Protein AF-A0A1Y5EMS2-F1 (afdb_monomer_lite)

Structure (mmCIF, N/CA/C/O backbone):
data_AF-A0A1Y5EMS2-F1
#
_entry.id   AF-A0A1Y5EMS2-F1
#
loop_
_atom_site.group_PDB
_atom_site.id
_atom_site.type_symbol
_atom_site.label_atom_id
_atom_site.label_alt_id
_atom_site.label_comp_id
_atom_site.label_asym_id
_atom_site.label_entity_id
_atom_site.label_seq_id
_atom_site.pdbx_PDB_ins_code
_atom_site.Cartn_x
_atom_site.Cartn_y
_atom_site.Cartn_z
_atom_site.occupancy
_atom_site.B_iso_or_equiv
_atom_site.auth_seq_id
_atom_site.auth_comp_id
_atom_site.auth_asym_id
_atom_site.auth_atom_id
_atom_site.pdbx_PDB_model_num
ATOM 1 N N . THR A 1 1 ? 13.083 9.908 -13.620 1.00 71.62 1 THR A N 1
ATOM 2 C CA . THR A 1 1 ? 14.020 10.608 -12.706 1.00 71.62 1 THR A CA 1
ATOM 3 C C . THR A 1 1 ? 14.654 9.593 -11.766 1.00 71.62 1 THR A C 1
ATOM 5 O O . THR A 1 1 ? 14.019 8.589 -11.465 1.00 71.62 1 THR A O 1
ATOM 8 N N . LEU A 1 2 ? 15.890 9.818 -11.302 1.00 84.81 2 LEU A N 1
ATOM 9 C CA . LEU A 1 2 ? 16.613 8.845 -10.464 1.00 84.81 2 LEU A CA 1
ATOM 10 C C . LEU A 1 2 ? 15.879 8.453 -9.156 1.00 84.81 2 LEU A C 1
ATOM 12 O O . LEU A 1 2 ? 15.879 7.268 -8.836 1.00 84.81 2 LEU A O 1
ATOM 16 N N . PRO A 1 3 ? 15.198 9.365 -8.427 1.00 87.06 3 PRO A N 1
ATOM 17 C CA . PRO A 1 3 ? 14.473 8.991 -7.208 1.00 87.06 3 PRO A CA 1
ATOM 18 C C . PRO A 1 3 ? 13.315 8.015 -7.451 1.00 87.06 3 PRO A C 1
ATOM 20 O O . PRO A 1 3 ? 13.150 7.061 -6.699 1.00 87.06 3 PRO A O 1
ATOM 23 N N . ALA A 1 4 ? 12.546 8.220 -8.525 1.00 86.38 4 ALA A N 1
ATOM 24 C CA . ALA A 1 4 ? 11.437 7.337 -8.881 1.00 86.38 4 ALA A CA 1
ATOM 25 C C . ALA A 1 4 ? 11.933 5.942 -9.291 1.00 86.38 4 ALA A C 1
ATOM 27 O O . ALA A 1 4 ? 11.341 4.944 -8.895 1.00 86.38 4 ALA A O 1
ATOM 28 N N . LEU A 1 5 ? 13.055 5.874 -10.017 1.00 87.75 5 LEU A N 1
ATOM 29 C CA . LEU A 1 5 ? 13.682 4.603 -10.376 1.00 87.75 5 LEU A CA 1
ATOM 30 C C . LEU A 1 5 ? 14.108 3.822 -9.126 1.00 87.75 5 LEU A C 1
ATOM 32 O O . LEU A 1 5 ? 13.725 2.670 -8.979 1.00 87.75 5 LEU A O 1
ATOM 36 N N . ARG A 1 6 ? 14.817 4.465 -8.185 1.00 89.19 6 ARG A N 1
ATOM 37 C CA . ARG A 1 6 ? 15.238 3.819 -6.926 1.00 89.19 6 ARG A CA 1
ATOM 38 C C . ARG A 1 6 ? 14.062 3.323 -6.086 1.00 89.19 6 ARG A C 1
ATOM 40 O O . ARG A 1 6 ? 14.168 2.286 -5.441 1.00 89.19 6 ARG A O 1
ATOM 47 N N . MET A 1 7 ? 12.956 4.065 -6.081 1.00 90.81 7 MET A N 1
ATOM 48 C CA . MET A 1 7 ? 11.726 3.642 -5.412 1.00 90.81 7 MET A CA 1
ATOM 49 C C . MET A 1 7 ? 11.170 2.359 -6.039 1.00 90.81 7 MET A C 1
ATOM 51 O O . MET A 1 7 ? 10.848 1.426 -5.314 1.00 90.81 7 MET A O 1
ATOM 55 N N . LEU A 1 8 ? 11.094 2.297 -7.370 1.00 91.88 8 LEU A N 1
ATOM 56 C CA . LEU A 1 8 ? 10.557 1.144 -8.095 1.00 91.88 8 LEU A CA 1
ATOM 57 C C . LEU A 1 8 ? 11.482 -0.079 -7.981 1.00 91.88 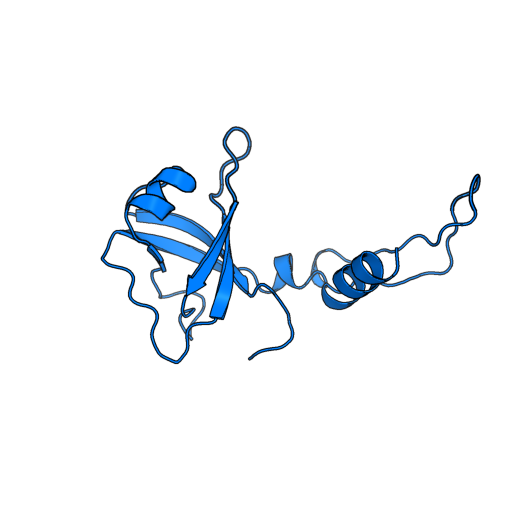8 LEU A C 1
ATOM 59 O O . LEU A 1 8 ? 11.001 -1.180 -7.733 1.00 91.88 8 LEU A O 1
ATOM 63 N N . GLU A 1 9 ? 12.801 0.108 -8.036 1.00 91.19 9 GLU A N 1
ATOM 64 C CA . GLU A 1 9 ? 13.779 -0.952 -7.734 1.00 91.19 9 GLU A CA 1
ATOM 65 C C . GLU A 1 9 ? 13.574 -1.520 -6.319 1.00 91.19 9 GLU A C 1
ATOM 67 O O . GLU A 1 9 ? 13.572 -2.732 -6.124 1.00 91.19 9 GLU A O 1
ATOM 72 N N . GLY A 1 10 ? 13.324 -0.657 -5.326 1.00 90.06 10 GLY A N 1
ATOM 73 C CA . GLY A 1 10 ? 13.005 -1.075 -3.956 1.00 90.06 10 GLY A CA 1
ATOM 74 C C . GLY A 1 10 ? 11.672 -1.822 -3.811 1.00 90.06 10 GLY A C 1
ATOM 75 O O . GLY A 1 10 ? 11.473 -2.530 -2.823 1.00 90.06 10 GLY A O 1
ATOM 76 N N . GLU A 1 11 ? 10.774 -1.681 -4.786 1.00 92.00 11 GLU A N 1
ATOM 77 C CA . GLU A 1 11 ? 9.551 -2.473 -4.891 1.00 92.00 11 GLU A CA 1
ATOM 78 C C . GLU A 1 11 ? 9.765 -3.797 -5.629 1.00 92.00 11 GLU A C 1
ATOM 80 O O . GLU A 1 11 ? 8.918 -4.664 -5.490 1.00 92.00 11 GLU A O 1
ATOM 85 N N . GLY A 1 12 ? 10.874 -3.991 -6.350 1.00 92.12 12 GLY A N 1
ATOM 86 C CA . GLY A 1 12 ? 11.153 -5.205 -7.129 1.00 92.12 12 GLY A CA 1
ATOM 87 C C . GLY A 1 12 ? 10.989 -5.040 -8.643 1.00 92.12 12 GLY A C 1
ATOM 88 O O . GLY A 1 12 ? 10.767 -6.032 -9.336 1.00 92.12 12 GLY A O 1
ATOM 89 N N . PHE A 1 13 ? 11.047 -3.804 -9.152 1.00 93.88 13 PHE A N 1
ATOM 90 C CA . PHE A 1 13 ? 11.139 -3.533 -10.588 1.00 93.88 13 PHE A CA 1
ATOM 91 C C . PHE A 1 13 ? 12.585 -3.610 -11.074 1.00 93.88 13 PHE A C 1
ATOM 93 O O . PHE A 1 13 ? 13.481 -3.036 -10.460 1.00 93.88 13 PHE A O 1
ATOM 100 N N . ASP A 1 14 ? 12.773 -4.226 -12.235 1.00 91.81 14 ASP A N 1
ATOM 101 C CA . ASP A 1 14 ? 14.060 -4.414 -12.892 1.00 91.81 14 ASP A CA 1
ATOM 102 C C . ASP A 1 14 ? 14.051 -3.825 -14.308 1.00 91.81 14 ASP A C 1
ATOM 104 O O . ASP A 1 14 ? 13.011 -3.713 -14.960 1.00 91.81 14 ASP A O 1
ATOM 108 N N . ASN A 1 15 ? 15.233 -3.458 -14.806 1.00 89.81 15 ASN A N 1
ATOM 109 C CA . ASN A 1 15 ? 15.428 -3.047 -16.195 1.00 89.81 15 ASN A CA 1
ATOM 110 C C . ASN A 1 15 ? 15.821 -4.264 -17.045 1.00 89.81 15 ASN A C 1
ATOM 112 O O . ASN A 1 15 ? 16.904 -4.822 -16.868 1.00 89.81 15 ASN A O 1
ATOM 116 N N . LEU A 1 16 ? 14.959 -4.641 -17.992 1.00 87.06 16 LEU A N 1
ATOM 117 C CA . LEU A 1 16 ? 15.160 -5.797 -18.875 1.00 87.06 16 LEU A CA 1
ATOM 118 C C . LEU A 1 16 ? 15.776 -5.437 -20.242 1.00 87.06 16 LEU A C 1
ATOM 120 O O . LEU A 1 16 ? 15.848 -6.282 -21.130 1.00 87.06 16 LEU A O 1
ATOM 124 N N . GLY A 1 17 ? 16.245 -4.198 -20.417 1.00 88.88 17 GLY A N 1
ATOM 125 C CA . GLY A 1 17 ? 16.926 -3.735 -21.631 1.00 88.88 17 GLY A CA 1
ATOM 126 C C . GLY A 1 17 ? 16.013 -3.120 -22.695 1.00 88.88 17 GLY A C 1
ATOM 127 O O . GLY A 1 17 ? 16.482 -2.836 -23.796 1.00 88.88 17 GLY A O 1
ATOM 128 N N . TYR A 1 18 ? 14.734 -2.891 -22.384 1.00 91.50 18 TYR A N 1
ATOM 129 C CA . TYR A 1 18 ? 13.804 -2.185 -23.267 1.00 91.50 18 TYR A CA 1
ATOM 130 C C . TYR A 1 18 ? 13.926 -0.666 -23.112 1.00 91.50 18 TYR A C 1
ATOM 132 O O . TYR A 1 18 ? 14.123 -0.146 -22.010 1.00 91.50 18 TYR A O 1
ATOM 140 N N . VAL A 1 19 ? 13.770 0.046 -24.228 1.00 93.25 19 VAL A N 1
ATOM 141 C CA . VAL A 1 19 ? 13.825 1.510 -24.289 1.00 93.25 19 VAL A CA 1
ATOM 142 C C . VAL A 1 19 ? 12.620 2.060 -25.040 1.00 93.25 19 VAL A C 1
ATOM 144 O O . VAL A 1 19 ? 12.145 1.445 -25.997 1.00 93.25 19 VAL A O 1
ATOM 147 N N . ASP A 1 20 ? 12.134 3.218 -24.605 1.00 91.38 20 ASP A N 1
ATOM 148 C CA . ASP A 1 20 ? 11.121 3.977 -25.331 1.00 91.38 20 ASP A CA 1
ATOM 149 C C . ASP A 1 20 ? 11.673 4.449 -26.690 1.00 91.38 20 ASP A C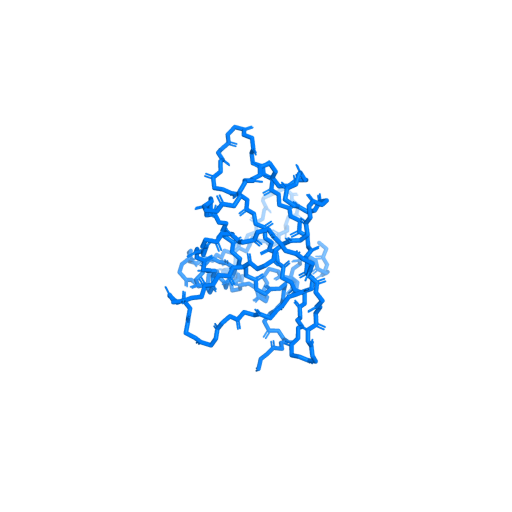 1
ATOM 151 O O . ASP A 1 20 ? 12.823 4.881 -26.803 1.00 91.38 20 ASP A O 1
ATOM 155 N N . ILE A 1 21 ? 10.859 4.348 -27.742 1.00 95.19 21 ILE A N 1
ATOM 156 C CA . ILE A 1 21 ? 11.279 4.625 -29.126 1.00 95.19 21 ILE A CA 1
ATOM 157 C C . ILE A 1 21 ? 11.384 6.120 -29.460 1.00 95.19 21 ILE A C 1
ATOM 159 O O . ILE A 1 21 ? 11.937 6.465 -30.504 1.00 95.19 21 ILE A O 1
ATOM 163 N N . PHE A 1 22 ? 10.838 7.002 -28.625 1.00 93.75 22 PHE A N 1
ATOM 164 C CA . PHE A 1 22 ? 10.827 8.444 -28.847 1.00 93.75 22 PHE A CA 1
ATOM 165 C C . PHE A 1 22 ? 11.940 9.141 -28.070 1.00 93.75 22 PHE A C 1
ATOM 167 O O . PHE A 1 22 ? 12.620 9.999 -28.634 1.00 93.75 22 PHE A O 1
ATOM 174 N N . ASP A 1 23 ? 12.138 8.780 -26.799 1.00 92.00 23 ASP A N 1
ATOM 175 C CA . ASP A 1 23 ? 13.088 9.467 -25.914 1.00 92.00 23 ASP A CA 1
ATOM 176 C C . ASP A 1 23 ? 14.231 8.588 -25.377 1.00 92.00 23 ASP A C 1
ATOM 178 O O . ASP A 1 23 ? 15.152 9.102 -24.736 1.00 92.00 23 ASP A O 1
ATOM 182 N N . GLY A 1 24 ? 14.226 7.284 -25.673 1.00 90.56 24 GLY A N 1
ATOM 183 C CA . GLY A 1 24 ? 15.261 6.352 -25.224 1.00 90.56 24 GLY A CA 1
ATOM 184 C C . GLY A 1 24 ? 15.248 6.091 -23.715 1.00 90.56 24 GLY A C 1
ATOM 185 O O . GLY A 1 24 ? 16.223 5.556 -23.181 1.00 90.56 24 GLY A O 1
ATOM 186 N N . GLY A 1 25 ? 14.179 6.472 -23.009 1.00 89.88 25 GLY A N 1
ATOM 187 C CA . GLY A 1 25 ? 14.010 6.203 -21.589 1.00 89.88 25 GLY A CA 1
ATOM 188 C C . GLY A 1 25 ? 13.944 4.697 -21.302 1.00 89.88 25 GLY A C 1
ATOM 189 O O . GLY A 1 25 ? 13.323 3.954 -22.065 1.00 89.88 25 GLY A O 1
ATOM 190 N N . PRO A 1 26 ? 14.571 4.207 -20.214 1.00 90.31 26 PRO A N 1
ATOM 191 C CA . PRO A 1 26 ? 14.514 2.793 -19.870 1.00 90.31 26 PRO A CA 1
ATOM 192 C C . PRO A 1 26 ? 13.101 2.397 -19.435 1.00 90.31 26 PRO A C 1
ATOM 194 O O . PRO A 1 26 ? 12.466 3.097 -18.643 1.00 90.31 26 PRO A O 1
ATOM 197 N N . THR A 1 27 ? 12.645 1.235 -19.893 1.00 91.31 27 THR A N 1
ATOM 198 C CA . THR A 1 27 ? 11.450 0.580 -19.353 1.00 91.31 27 THR A CA 1
ATOM 199 C C . THR A 1 27 ? 11.848 -0.305 -18.178 1.00 91.31 27 THR A C 1
ATOM 201 O O . THR A 1 27 ? 12.850 -1.020 -18.233 1.00 91.31 27 THR A O 1
ATOM 204 N N . ILE A 1 28 ? 11.063 -0.247 -17.105 1.00 92.56 28 ILE A N 1
ATOM 205 C CA . ILE A 1 28 ? 11.226 -1.109 -15.935 1.00 92.56 28 ILE A CA 1
ATOM 206 C C . ILE A 1 28 ? 9.983 -1.967 -15.735 1.00 92.56 28 ILE A C 1
ATOM 208 O O . ILE A 1 28 ? 8.862 -1.521 -15.977 1.00 92.56 28 ILE A O 1
ATOM 212 N N . GLU A 1 29 ? 10.183 -3.193 -15.273 1.00 92.88 29 GLU A N 1
ATOM 213 C CA . GLU A 1 29 ? 9.137 -4.208 -15.176 1.00 92.88 29 GLU A CA 1
ATOM 214 C C . GLU A 1 29 ? 9.283 -5.011 -13.886 1.00 92.88 29 GLU A C 1
ATOM 216 O O . GLU A 1 29 ? 10.382 -5.186 -13.371 1.00 92.88 29 GLU A O 1
ATOM 221 N N . ALA A 1 30 ? 8.173 -5.528 -13.365 1.00 93.50 30 ALA A N 1
ATOM 222 C CA . ALA A 1 30 ? 8.170 -6.413 -12.207 1.00 93.50 30 ALA A CA 1
ATOM 223 C C . ALA A 1 30 ? 7.131 -7.516 -12.390 1.00 93.50 30 ALA A C 1
ATOM 225 O O . ALA A 1 30 ? 6.016 -7.275 -12.862 1.00 93.50 30 ALA A O 1
ATOM 226 N N . ASN A 1 31 ? 7.444 -8.725 -11.923 1.00 93.19 31 ASN A N 1
ATOM 227 C CA . ASN A 1 31 ? 6.392 -9.697 -11.656 1.00 93.19 31 ASN A CA 1
ATOM 228 C C . ASN A 1 31 ? 5.574 -9.202 -10.457 1.00 93.19 31 ASN A C 1
ATOM 230 O O . ASN A 1 31 ? 6.151 -8.870 -9.427 1.00 93.19 31 ASN A O 1
ATOM 234 N N . ILE A 1 32 ? 4.241 -9.218 -10.544 1.00 91.56 32 ILE A N 1
ATOM 235 C CA . ILE A 1 32 ? 3.349 -8.771 -9.455 1.00 91.56 32 ILE A CA 1
ATOM 236 C C . ILE A 1 32 ? 3.699 -9.433 -8.111 1.00 91.56 32 ILE A C 1
ATOM 238 O O . ILE A 1 32 ? 3.602 -8.798 -7.066 1.00 91.56 32 ILE A O 1
ATOM 242 N N . ARG A 1 33 ? 4.144 -10.698 -8.128 1.00 92.00 33 ARG A N 1
ATOM 243 C CA . ARG A 1 33 ? 4.545 -11.441 -6.921 1.00 92.00 33 ARG A CA 1
ATOM 244 C C . ARG A 1 33 ? 5.836 -10.925 -6.286 1.00 92.00 33 ARG A C 1
ATOM 246 O O . ARG A 1 33 ? 6.067 -11.206 -5.117 1.00 92.00 33 ARG A O 1
ATOM 253 N N . HIS A 1 34 ? 6.671 -10.233 -7.052 1.00 90.81 34 HIS A N 1
ATOM 254 C CA . HIS A 1 34 ? 7.903 -9.609 -6.576 1.00 90.81 34 HIS A CA 1
ATOM 255 C C . HIS A 1 34 ? 7.683 -8.164 -6.134 1.00 90.81 34 HIS A C 1
ATOM 257 O O . HIS A 1 34 ? 8.553 -7.622 -5.463 1.00 90.81 34 HIS A O 1
ATOM 263 N N . ILE A 1 35 ? 6.528 -7.564 -6.458 1.00 94.50 35 ILE A N 1
ATOM 264 C CA . ILE A 1 35 ? 6.199 -6.220 -5.991 1.00 94.50 35 ILE A CA 1
ATOM 265 C C . ILE A 1 35 ? 5.980 -6.268 -4.480 1.00 94.50 35 ILE A C 1
ATOM 267 O O . ILE A 1 35 ? 4.934 -6.729 -4.020 1.00 94.50 35 ILE A O 1
ATOM 271 N N . ARG A 1 36 ? 6.945 -5.765 -3.709 1.00 93.62 36 ARG A N 1
ATOM 272 C CA . ARG A 1 36 ? 6.961 -5.798 -2.239 1.00 93.62 36 ARG A CA 1
ATOM 273 C C . ARG A 1 36 ? 5.674 -5.251 -1.628 1.00 93.62 36 ARG A C 1
ATOM 275 O O . ARG A 1 36 ? 5.090 -5.889 -0.753 1.00 93.62 36 ARG A O 1
ATOM 282 N N . ALA A 1 37 ? 5.216 -4.083 -2.077 1.00 93.75 37 ALA A N 1
ATOM 283 C CA . ALA A 1 37 ? 3.986 -3.467 -1.588 1.00 93.75 37 ALA A CA 1
ATOM 284 C C . ALA A 1 37 ? 2.751 -4.352 -1.816 1.00 93.75 37 ALA A C 1
ATOM 286 O O . ALA A 1 37 ? 1.780 -4.246 -1.074 1.00 93.75 37 ALA A O 1
ATOM 287 N N . 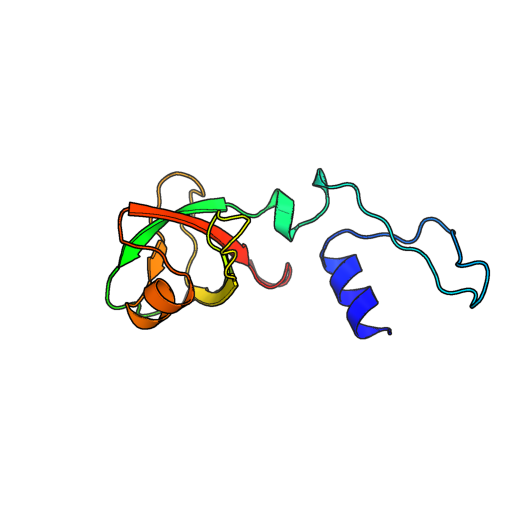ILE A 1 38 ? 2.780 -5.243 -2.810 1.00 93.75 38 ILE A N 1
ATOM 288 C CA . ILE A 1 38 ? 1.713 -6.209 -3.071 1.00 93.75 38 ILE A CA 1
ATOM 289 C C . ILE A 1 38 ? 1.937 -7.463 -2.224 1.00 93.75 38 ILE A C 1
ATOM 291 O O . ILE A 1 38 ? 1.049 -7.828 -1.451 1.00 93.75 38 ILE A O 1
ATOM 295 N N . SER A 1 39 ? 3.114 -8.087 -2.322 1.00 92.00 39 SER A N 1
ATOM 296 C CA . SER A 1 39 ? 3.437 -9.370 -1.685 1.00 92.00 39 SER A CA 1
ATOM 297 C C . SER A 1 39 ? 3.396 -9.316 -0.161 1.00 92.00 39 SER A C 1
ATOM 299 O O . SER A 1 39 ? 2.946 -10.268 0.471 1.00 92.00 39 SER A O 1
ATOM 301 N N . ASN A 1 40 ? 3.842 -8.204 0.425 1.00 91.44 40 ASN A N 1
ATOM 302 C CA . ASN A 1 40 ? 3.971 -8.045 1.872 1.00 91.44 40 ASN A CA 1
ATOM 303 C C . ASN A 1 40 ? 2.783 -7.294 2.482 1.00 91.44 40 ASN A C 1
ATOM 305 O O . ASN A 1 40 ? 2.750 -7.086 3.695 1.00 91.44 40 ASN A O 1
ATOM 309 N N . SER A 1 41 ? 1.825 -6.849 1.663 1.00 93.38 41 SER A N 1
ATOM 310 C CA . SER A 1 41 ? 0.625 -6.217 2.198 1.00 93.38 41 SER A CA 1
ATOM 311 C C . SER A 1 41 ? -0.297 -7.233 2.856 1.00 93.38 41 SER A C 1
ATOM 313 O O . SER A 1 41 ? -0.495 -8.346 2.368 1.00 93.38 41 SER A O 1
ATOM 315 N N . VAL A 1 42 ? -0.920 -6.808 3.945 1.00 93.50 42 VAL A N 1
ATOM 316 C CA . VAL A 1 42 ? -1.866 -7.613 4.716 1.00 93.50 42 VAL A CA 1
ATOM 317 C C . VAL A 1 42 ? -3.224 -6.951 4.739 1.00 93.50 42 VAL A C 1
ATOM 319 O O . VAL A 1 42 ? -3.326 -5.734 4.611 1.00 93.50 42 VAL A O 1
ATOM 322 N N . VAL A 1 43 ? -4.271 -7.754 4.901 1.00 95.31 43 VAL A N 1
ATOM 323 C CA . VAL A 1 43 ? -5.634 -7.254 5.068 1.00 95.31 43 VAL A CA 1
ATOM 324 C C . VAL A 1 43 ? -6.081 -7.559 6.485 1.00 95.31 43 VAL A C 1
ATOM 326 O O . VAL A 1 43 ? -6.181 -8.727 6.853 1.00 95.31 43 VAL A O 1
ATOM 329 N N . LEU A 1 44 ? -6.355 -6.514 7.261 1.00 94.38 44 LEU A N 1
ATOM 330 C CA . LEU A 1 44 ? -6.680 -6.624 8.681 1.00 94.38 44 LEU A CA 1
ATOM 331 C C . LEU A 1 44 ? -7.949 -5.822 9.011 1.00 94.38 44 LEU A C 1
ATOM 333 O O . LEU A 1 44 ? -8.202 -4.798 8.368 1.00 94.38 44 LEU A O 1
ATOM 337 N N . PRO A 1 45 ? -8.763 -6.282 9.976 1.00 95.00 45 PRO A N 1
ATOM 338 C CA . PRO A 1 45 ? -9.901 -5.522 10.479 1.00 95.00 45 PRO A CA 1
ATOM 339 C C . PRO A 1 45 ? -9.455 -4.266 11.243 1.00 95.00 45 PRO A C 1
ATOM 341 O O . PRO A 1 45 ? -8.406 -4.258 11.890 1.00 95.00 45 PRO A O 1
ATOM 344 N N . VAL A 1 46 ? -10.273 -3.219 11.187 1.00 94.94 46 VAL A N 1
ATOM 345 C CA . VAL A 1 46 ? -10.075 -1.945 11.884 1.00 94.94 46 VAL A CA 1
ATOM 346 C C . VAL A 1 46 ? -10.749 -1.974 13.251 1.00 94.94 46 VAL A C 1
ATOM 348 O O . VAL A 1 46 ? -11.896 -2.396 13.376 1.00 94.94 46 VAL A O 1
ATOM 351 N N . GLU A 1 47 ? -10.063 -1.448 14.258 1.00 94.50 47 GLU A N 1
ATOM 352 C CA . GLU A 1 47 ? -10.634 -1.051 15.543 1.00 94.50 47 GLU A CA 1
ATOM 353 C C . GLU A 1 47 ? -10.444 0.461 15.701 1.00 94.50 47 GLU A C 1
ATOM 355 O O . GLU A 1 47 ? -9.324 0.965 15.598 1.00 94.50 47 GLU A O 1
ATOM 360 N N . ILE A 1 48 ? -11.528 1.200 15.942 1.00 94.94 48 ILE A N 1
ATOM 361 C CA . ILE A 1 48 ? -11.431 2.644 16.181 1.00 94.94 48 ILE A CA 1
ATOM 362 C C . ILE A 1 48 ? -11.168 2.877 17.668 1.00 94.94 48 ILE A C 1
ATOM 364 O O . ILE A 1 48 ? -12.021 2.599 18.510 1.00 94.94 48 ILE A O 1
ATOM 368 N N . ALA A 1 49 ? -9.983 3.389 17.983 1.00 90.25 49 ALA A N 1
ATOM 369 C CA . ALA A 1 49 ? -9.530 3.659 19.341 1.00 90.25 49 ALA A CA 1
ATOM 370 C C . ALA A 1 49 ? -8.500 4.797 19.336 1.00 90.25 49 ALA A C 1
ATOM 372 O O . ALA A 1 49 ? -7.977 5.170 18.288 1.00 90.25 49 ALA A O 1
ATOM 373 N N . SER A 1 50 ? -8.162 5.348 20.505 1.00 81.69 50 SER A N 1
ATOM 374 C CA . SER A 1 50 ? -7.030 6.276 20.609 1.00 81.69 50 SER A CA 1
ATOM 375 C C . SER A 1 50 ? -5.746 5.568 20.159 1.00 81.69 50 SER A C 1
ATOM 377 O O . SER A 1 50 ? -5.221 4.704 20.863 1.00 81.69 50 SER A O 1
ATOM 379 N N . ALA A 1 51 ? -5.271 5.905 18.961 1.00 69.06 51 ALA A N 1
ATOM 380 C CA . ALA A 1 51 ? -4.064 5.338 18.384 1.00 69.06 51 ALA A CA 1
ATOM 381 C C . ALA A 1 51 ? -2.845 6.059 18.970 1.00 69.06 51 ALA A C 1
ATOM 383 O O . ALA A 1 51 ? -2.498 7.156 18.544 1.00 69.06 51 ALA A O 1
ATOM 384 N N . ASN A 1 52 ? -2.200 5.439 19.956 1.00 72.94 52 ASN A N 1
ATOM 385 C CA . ASN A 1 52 ? -0.879 5.853 20.413 1.00 72.94 52 ASN A CA 1
ATOM 386 C C . ASN A 1 52 ? 0.147 4.891 19.805 1.00 72.94 52 ASN A C 1
ATOM 388 O O . ASN A 1 52 ? 0.107 3.704 20.142 1.00 72.94 52 ASN A O 1
ATOM 392 N N . PRO A 1 53 ? 1.031 5.360 18.907 1.00 73.94 53 PRO A N 1
ATOM 393 C CA . PRO A 1 53 ? 2.110 4.537 18.382 1.00 73.94 53 PRO A CA 1
ATOM 394 C C . PRO A 1 53 ? 3.006 4.068 19.533 1.00 73.94 53 PRO A C 1
ATOM 396 O O . PRO A 1 53 ? 3.418 4.879 20.363 1.00 73.94 53 PRO A O 1
ATOM 399 N N . ASP A 1 54 ? 3.291 2.769 19.596 1.00 81.12 54 ASP A N 1
ATOM 400 C CA . ASP A 1 54 ? 4.316 2.248 20.501 1.00 81.12 54 ASP A CA 1
ATOM 401 C C . ASP A 1 54 ? 5.722 2.445 19.901 1.00 81.12 54 ASP A C 1
ATOM 403 O O . ASP A 1 54 ? 5.881 2.895 18.766 1.00 81.12 54 ASP A O 1
ATOM 407 N N . GLU A 1 55 ? 6.767 2.111 20.660 1.00 83.00 55 GLU A N 1
ATOM 408 C CA . GLU A 1 55 ? 8.166 2.261 20.222 1.00 83.00 55 GLU A CA 1
ATOM 409 C C . GLU A 1 55 ? 8.526 1.411 18.990 1.00 83.00 55 GLU A C 1
ATOM 411 O O . GLU A 1 55 ? 9.570 1.624 18.377 1.00 83.00 55 GLU A O 1
ATOM 416 N N . THR A 1 56 ? 7.677 0.450 18.616 1.00 85.12 56 THR A N 1
ATOM 417 C CA . THR A 1 56 ? 7.871 -0.418 17.449 1.00 85.12 56 THR A CA 1
ATOM 418 C C . THR A 1 56 ? 7.123 0.069 16.210 1.00 85.12 56 THR A C 1
ATOM 420 O O . THR A 1 56 ? 7.176 -0.592 15.173 1.00 85.12 56 THR A O 1
ATOM 423 N N . ALA A 1 57 ? 6.437 1.212 16.295 1.00 89.56 57 ALA A N 1
ATOM 424 C CA . ALA A 1 57 ? 5.646 1.746 15.200 1.00 89.56 57 ALA A CA 1
ATOM 425 C C . ALA A 1 57 ? 6.520 2.307 14.076 1.00 89.56 57 ALA A C 1
ATOM 427 O O . ALA A 1 57 ? 7.518 2.992 14.305 1.00 89.56 57 ALA A O 1
ATOM 428 N N . TYR A 1 58 ? 6.105 2.066 12.835 1.00 91.62 58 TYR A N 1
ATOM 429 C CA . TYR A 1 58 ? 6.798 2.544 11.644 1.00 91.62 58 TYR A CA 1
ATOM 430 C C . TYR A 1 58 ? 5.808 3.027 10.574 1.00 91.62 58 TYR A C 1
ATOM 432 O O . TYR A 1 58 ? 4.625 2.672 10.607 1.00 91.62 58 TYR A O 1
ATOM 440 N N . PRO A 1 59 ? 6.259 3.858 9.614 1.00 93.88 59 PRO A N 1
ATOM 441 C CA . PRO A 1 59 ? 5.388 4.379 8.569 1.00 93.88 59 PRO A CA 1
ATOM 442 C C . PRO A 1 59 ? 4.839 3.257 7.683 1.00 93.88 59 PRO A C 1
ATOM 444 O O . PRO A 1 59 ? 5.593 2.490 7.080 1.00 93.88 59 PRO A O 1
ATOM 447 N N . CYS A 1 60 ? 3.519 3.205 7.563 1.00 94.81 60 CYS A N 1
ATOM 448 C CA . CYS A 1 60 ? 2.768 2.248 6.767 1.00 94.81 60 CYS A CA 1
ATOM 449 C C . CYS A 1 60 ? 1.789 2.967 5.839 1.00 94.81 60 CYS A C 1
ATOM 451 O O . CYS A 1 60 ? 1.132 3.931 6.229 1.00 94.81 60 CYS A O 1
ATOM 453 N N . LEU A 1 61 ? 1.646 2.456 4.621 1.00 96.50 61 LEU A N 1
ATOM 454 C CA . LEU A 1 61 ? 0.541 2.795 3.737 1.00 96.50 61 LEU A CA 1
ATOM 455 C C . LEU A 1 61 ? -0.675 1.971 4.151 1.00 96.50 61 LEU A C 1
ATOM 457 O O . LEU A 1 61 ? -0.592 0.744 4.222 1.00 96.50 61 LEU A O 1
ATOM 461 N N . VAL A 1 62 ? -1.790 2.648 4.412 1.00 96.88 62 VAL A N 1
ATOM 462 C CA . VAL A 1 62 ? -3.073 2.032 4.757 1.00 96.88 62 VAL A CA 1
ATOM 463 C C . VAL A 1 62 ? -4.106 2.472 3.744 1.00 96.88 62 VAL A C 1
ATOM 465 O O . VAL A 1 62 ? -4.267 3.670 3.521 1.00 96.88 62 VAL A O 1
ATOM 468 N N . SER A 1 63 ? -4.819 1.520 3.152 1.00 98.31 63 SER A N 1
ATOM 469 C CA . SER A 1 63 ? -5.908 1.798 2.226 1.00 98.31 63 SER A CA 1
ATOM 470 C C . SER A 1 63 ? -7.179 1.037 2.556 1.00 98.31 63 SER A C 1
ATOM 472 O O . SER A 1 63 ? -7.154 -0.057 3.123 1.00 98.31 63 SER A O 1
ATOM 474 N N . ASN A 1 64 ? -8.314 1.621 2.180 1.00 98.31 64 ASN A N 1
ATOM 475 C CA . ASN A 1 64 ? -9.561 0.872 2.139 1.00 98.31 64 ASN A CA 1
ATOM 476 C C . ASN A 1 64 ? -9.547 -0.113 0.951 1.00 98.31 64 ASN A C 1
ATOM 478 O O . ASN A 1 64 ? -8.644 -0.107 0.111 1.00 98.31 64 ASN A O 1
ATOM 482 N N . LEU A 1 65 ? -10.545 -0.992 0.886 1.00 97.62 65 LEU A N 1
ATOM 483 C CA . LEU A 1 65 ? -10.637 -2.025 -0.156 1.00 97.62 65 LEU A CA 1
ATOM 484 C C . LEU A 1 65 ? -11.613 -1.655 -1.287 1.00 97.62 65 LEU A C 1
ATOM 486 O O . LEU A 1 65 ? -12.010 -2.517 -2.069 1.00 97.62 65 LEU A O 1
ATOM 490 N N . CYS A 1 66 ? -12.022 -0.388 -1.365 1.00 97.06 66 CYS A N 1
ATOM 491 C CA . CYS A 1 66 ? -13.011 0.095 -2.324 1.00 97.06 66 CYS A CA 1
ATOM 492 C C . CYS A 1 66 ? -12.358 0.480 -3.655 1.00 97.06 66 CYS A C 1
ATOM 494 O O . CYS A 1 66 ? -11.276 1.056 -3.669 1.00 97.06 66 CYS A O 1
ATOM 496 N N . VAL A 1 67 ? -13.054 0.243 -4.771 1.00 95.31 67 VAL A N 1
ATOM 497 C CA . VAL A 1 67 ? -12.607 0.690 -6.103 1.00 95.31 67 VAL A CA 1
ATOM 498 C C . VAL A 1 67 ? -13.052 2.135 -6.357 1.00 95.31 67 VAL A C 1
ATOM 500 O O . VAL A 1 67 ? -12.212 3.018 -6.498 1.00 95.31 67 VAL A O 1
ATOM 503 N N . ASP A 1 68 ? -14.359 2.413 -6.311 1.00 96.62 68 ASP A N 1
ATOM 504 C CA . ASP A 1 68 ? -14.900 3.743 -6.650 1.00 96.62 68 ASP A CA 1
ATOM 505 C C . ASP A 1 68 ? -14.521 4.832 -5.636 1.00 96.62 68 ASP A C 1
ATOM 507 O O . ASP A 1 68 ? -14.270 5.985 -5.983 1.00 96.62 68 ASP A O 1
ATOM 511 N N . LYS A 1 69 ? -14.486 4.467 -4.350 1.00 96.44 69 LYS A N 1
ATOM 512 C CA . LYS A 1 69 ? -14.150 5.363 -3.234 1.00 96.44 69 LYS A CA 1
ATOM 513 C C . LYS A 1 69 ? -12.812 4.992 -2.603 1.00 96.44 69 LYS A C 1
ATOM 515 O O . LYS A 1 69 ? -12.670 5.056 -1.383 1.00 96.44 69 LYS A O 1
ATOM 520 N N . TYR A 1 70 ? -11.841 4.592 -3.425 1.00 98.25 70 TYR A N 1
ATOM 521 C CA . TYR A 1 70 ? -10.513 4.242 -2.934 1.00 98.25 70 TYR A CA 1
ATOM 522 C C . TYR A 1 70 ? -9.912 5.385 -2.106 1.00 98.25 70 TYR A C 1
ATOM 524 O O . TYR A 1 70 ? -9.956 6.557 -2.501 1.00 98.25 70 TYR A O 1
ATOM 532 N N . ARG A 1 71 ? -9.362 5.048 -0.943 1.00 98.38 71 ARG A N 1
ATOM 533 C CA . ARG A 1 71 ? -8.611 5.965 -0.080 1.00 98.38 71 ARG A CA 1
ATOM 534 C C . ARG A 1 71 ? -7.356 5.268 0.402 1.00 98.38 71 ARG A C 1
ATOM 536 O O . ARG A 1 71 ? -7.400 4.089 0.735 1.00 98.38 71 ARG A O 1
ATOM 543 N N . CYS A 1 72 ? -6.262 6.017 0.462 1.00 97.88 72 CYS A N 1
ATOM 544 C CA . CYS A 1 72 ? -4.996 5.571 1.019 1.00 97.88 72 CYS A CA 1
ATOM 545 C C . CYS A 1 72 ? -4.352 6.728 1.776 1.00 97.88 72 CYS A C 1
ATOM 547 O O . CYS A 1 72 ? -4.380 7.863 1.302 1.00 97.88 72 CYS A O 1
ATOM 549 N N . THR A 1 73 ? -3.759 6.441 2.927 1.00 97.19 73 THR A N 1
ATOM 550 C CA . THR A 1 73 ? -3.004 7.417 3.713 1.00 97.19 73 THR A CA 1
ATOM 551 C C . THR A 1 73 ? -1.754 6.775 4.309 1.00 97.19 73 THR A C 1
ATOM 553 O O . THR A 1 73 ? -1.614 5.550 4.319 1.00 97.19 73 THR A O 1
ATOM 556 N N . LEU A 1 74 ? -0.827 7.612 4.767 1.00 96.00 74 LEU A N 1
ATOM 557 C CA . LEU A 1 74 ? 0.375 7.203 5.479 1.00 96.00 74 LEU A CA 1
ATOM 558 C C . LEU A 1 74 ? 0.128 7.338 6.984 1.00 96.00 74 LEU A C 1
ATOM 560 O O . LEU A 1 74 ? -0.242 8.413 7.450 1.00 96.00 74 LEU A O 1
ATOM 564 N N . ILE A 1 75 ? 0.356 6.263 7.735 1.00 93.44 75 ILE A N 1
ATOM 565 C CA . ILE A 1 75 ? 0.144 6.208 9.186 1.00 93.44 75 ILE A CA 1
ATOM 566 C C . ILE A 1 75 ? 1.356 5.552 9.833 1.00 93.44 75 ILE A C 1
ATOM 568 O O . ILE A 1 75 ? 1.860 4.554 9.326 1.00 93.44 75 ILE A O 1
ATOM 572 N N . THR A 1 76 ? 1.803 6.070 10.972 1.00 92.50 76 THR A N 1
ATOM 573 C CA . THR A 1 76 ? 2.789 5.382 11.811 1.00 92.50 76 THR A CA 1
ATOM 574 C C . THR A 1 76 ? 2.059 4.426 12.746 1.00 92.50 76 THR A C 1
ATOM 576 O O . THR A 1 76 ? 1.335 4.867 13.636 1.00 92.50 76 THR A O 1
ATOM 579 N N . LEU A 1 77 ? 2.226 3.122 12.529 1.00 89.75 77 LEU A N 1
ATOM 580 C CA . LEU A 1 77 ? 1.586 2.072 13.322 1.00 89.75 77 LEU A CA 1
ATOM 581 C C . LEU A 1 77 ? 2.493 0.847 13.439 1.00 89.75 77 LEU A C 1
ATOM 583 O O . LEU A 1 77 ? 3.450 0.696 12.680 1.00 89.75 77 LEU A O 1
ATOM 587 N N . SER A 1 78 ? 2.169 -0.039 14.373 1.00 86.94 78 SER A N 1
ATOM 588 C CA . SER A 1 78 ? 2.877 -1.305 14.577 1.00 86.94 78 SER A CA 1
ATOM 589 C C . SER A 1 78 ? 2.039 -2.432 13.990 1.00 86.94 78 SER A C 1
ATOM 591 O O . SER A 1 78 ? 0.892 -2.632 14.397 1.00 86.94 78 SER A O 1
ATOM 593 N N . LEU A 1 79 ? 2.580 -3.168 13.013 1.00 83.62 79 LEU A N 1
ATOM 594 C CA . LEU A 1 79 ? 1.877 -4.334 12.480 1.00 83.62 79 LEU A CA 1
ATOM 595 C C . LEU A 1 79 ? 1.954 -5.515 13.463 1.00 83.62 79 LEU A C 1
ATOM 597 O O . LEU A 1 79 ? 3.019 -5.778 14.030 1.00 83.62 79 LEU A O 1
ATOM 601 N N . PRO A 1 80 ? 0.861 -6.279 13.629 1.00 77.44 80 PRO A N 1
ATOM 602 C CA . PRO A 1 80 ? 0.878 -7.531 14.375 1.00 77.44 80 PRO A CA 1
ATOM 603 C C . PRO A 1 80 ? 1.931 -8.498 13.813 1.00 77.44 80 PRO A C 1
ATOM 605 O O . PRO A 1 80 ? 2.013 -8.690 12.601 1.00 77.44 80 PRO A O 1
ATOM 608 N N . ARG A 1 81 ? 2.702 -9.155 14.693 1.00 68.56 81 ARG A N 1
ATOM 609 C CA . ARG A 1 81 ? 3.745 -10.127 14.292 1.00 68.56 81 ARG A CA 1
ATOM 610 C C . ARG A 1 81 ? 3.187 -11.299 13.481 1.00 68.56 81 ARG A C 1
ATOM 612 O O . ARG A 1 81 ? 3.851 -11.799 12.581 1.00 68.56 81 ARG A O 1
ATOM 619 N N . ALA A 1 82 ? 1.973 -11.737 13.812 1.00 63.66 82 ALA A N 1
ATOM 620 C CA . ALA A 1 82 ? 1.217 -12.690 13.018 1.00 63.66 82 ALA A CA 1
ATOM 621 C C . ALA A 1 82 ? 0.271 -11.898 12.113 1.00 63.66 82 ALA A C 1
ATOM 623 O O . ALA A 1 82 ? -0.771 -11.424 12.560 1.00 63.66 82 ALA A O 1
ATOM 624 N N . HIS A 1 83 ? 0.643 -11.767 10.841 1.00 63.88 83 HIS A N 1
ATOM 625 C CA . HIS A 1 83 ? -0.062 -11.055 9.767 1.00 63.88 83 HIS A CA 1
ATOM 626 C C . HIS A 1 83 ? -1.546 -11.451 9.536 1.00 63.88 83 HIS A C 1
ATOM 628 O O . HIS A 1 83 ? -2.144 -10.992 8.564 1.00 63.88 83 HIS A O 1
ATOM 634 N N . GLN A 1 84 ? -2.138 -12.306 10.378 1.00 59.72 84 GLN A N 1
ATOM 635 C CA . GLN A 1 84 ? -3.466 -12.901 10.195 1.00 59.72 84 GLN A CA 1
ATOM 636 C C . GLN A 1 84 ? -4.412 -12.763 11.405 1.00 59.72 84 GLN A C 1
ATOM 638 O O . GLN A 1 84 ? -5.617 -12.839 11.197 1.00 59.72 84 GLN A O 1
ATOM 643 N N . ASP A 1 85 ? -3.916 -12.469 12.616 1.00 66.81 85 ASP A N 1
ATOM 644 C CA . ASP A 1 85 ? -4.739 -12.515 13.847 1.00 66.81 85 ASP A CA 1
ATOM 645 C C . ASP A 1 85 ? -4.834 -11.175 14.598 1.00 66.81 85 ASP A C 1
ATOM 647 O O . ASP A 1 85 ? -5.269 -11.119 15.748 1.00 66.81 85 ASP A O 1
ATOM 651 N N . GLY A 1 86 ? -4.406 -10.076 13.976 1.00 83.38 86 GLY A N 1
ATOM 652 C CA . GLY A 1 86 ? -4.424 -8.761 14.611 1.00 83.38 86 GLY A CA 1
ATOM 653 C C . GLY A 1 86 ? -5.487 -7.807 14.075 1.00 83.38 86 GLY A C 1
ATOM 654 O O . GLY A 1 86 ? -6.079 -8.011 13.018 1.00 83.38 86 GLY A O 1
ATOM 655 N N . VAL A 1 87 ? -5.686 -6.724 14.817 1.00 90.31 87 VAL A N 1
ATOM 656 C CA . VAL A 1 87 ? -6.520 -5.578 14.442 1.00 90.31 87 VAL A CA 1
ATOM 657 C C . VAL A 1 87 ? -5.624 -4.371 14.184 1.00 90.31 87 VAL A C 1
ATOM 659 O O . VAL A 1 87 ? -4.569 -4.228 14.807 1.00 90.31 87 VAL A O 1
ATOM 662 N N . ILE A 1 88 ? -6.042 -3.492 13.278 1.00 91.50 88 ILE A N 1
ATOM 663 C CA . ILE A 1 88 ? -5.396 -2.199 13.060 1.00 91.50 88 ILE A CA 1
ATOM 664 C C . ILE A 1 88 ? -6.159 -1.143 13.842 1.00 91.50 88 ILE A C 1
ATOM 666 O O . ILE A 1 88 ? -7.332 -0.888 13.573 1.00 91.50 88 ILE A O 1
ATOM 670 N N . LYS A 1 89 ? -5.476 -0.521 14.802 1.00 92.25 89 LYS A N 1
ATOM 671 C CA . LYS A 1 89 ? -6.042 0.574 15.586 1.00 92.25 89 LYS A CA 1
ATOM 672 C C . LYS A 1 89 ? -5.893 1.882 14.829 1.00 92.25 89 LYS A C 1
ATOM 674 O O . LYS A 1 89 ? -4.772 2.282 14.521 1.00 92.25 89 LYS A O 1
ATOM 679 N N . LEU A 1 90 ? -7.015 2.532 14.549 1.00 93.62 90 LEU A N 1
ATOM 680 C CA . LEU A 1 90 ? -7.067 3.840 13.903 1.00 93.62 90 LEU A CA 1
ATOM 681 C C . LEU A 1 90 ? -7.744 4.840 14.833 1.00 93.62 90 LEU A C 1
ATOM 683 O O . LEU A 1 90 ? -8.724 4.505 15.498 1.00 93.62 90 LEU A O 1
ATOM 687 N N . ASP A 1 91 ? -7.249 6.075 14.846 1.00 94.75 91 ASP A N 1
ATOM 688 C CA . ASP A 1 91 ? -8.014 7.171 15.424 1.00 94.75 91 ASP A CA 1
ATOM 689 C C . ASP A 1 91 ? -9.211 7.527 14.525 1.00 94.75 91 ASP A C 1
ATOM 691 O O . ASP A 1 91 ? -9.301 7.123 13.359 1.00 94.75 91 ASP A O 1
ATOM 695 N N . GLN A 1 92 ? -10.157 8.286 15.080 1.00 95.56 92 GLN A N 1
ATOM 696 C CA . GLN A 1 92 ? -11.374 8.647 14.354 1.00 95.56 92 GLN A CA 1
ATOM 697 C C . GLN A 1 92 ? -11.059 9.447 13.083 1.00 95.56 92 GLN A C 1
ATOM 699 O O . GLN A 1 92 ? -11.628 9.175 12.031 1.00 95.56 92 GLN A O 1
ATOM 704 N N . ALA A 1 93 ? -10.113 10.388 13.158 1.00 95.75 93 ALA A N 1
ATOM 705 C CA . ALA A 1 93 ? -9.750 11.236 12.027 1.00 95.75 93 ALA A CA 1
ATOM 706 C C . ALA A 1 93 ? -9.215 10.417 10.841 1.00 95.75 93 ALA A C 1
ATOM 708 O O . ALA A 1 93 ? -9.553 10.688 9.686 1.00 95.75 93 ALA A O 1
ATOM 709 N N . THR A 1 94 ? -8.412 9.388 11.115 1.00 95.94 94 THR A N 1
ATOM 710 C CA . THR A 1 94 ? -7.876 8.518 10.072 1.00 95.94 94 THR A CA 1
ATOM 711 C C . THR A 1 94 ? -8.932 7.565 9.525 1.00 95.94 94 THR A C 1
ATOM 713 O O . THR A 1 94 ? -8.978 7.350 8.311 1.00 95.94 94 THR A O 1
ATOM 716 N N . ALA A 1 95 ? -9.809 7.028 10.378 1.00 96.94 95 ALA A N 1
ATOM 717 C CA . ALA A 1 95 ? -10.945 6.219 9.938 1.00 96.94 95 ALA A CA 1
ATOM 718 C C . ALA A 1 95 ? -11.867 7.010 8.990 1.00 96.94 95 ALA A C 1
ATOM 720 O O . ALA A 1 95 ? -12.217 6.520 7.913 1.00 96.94 95 ALA A O 1
ATOM 721 N N . ASP A 1 96 ? -12.157 8.271 9.321 1.00 97.50 96 ASP A N 1
ATOM 722 C CA . ASP A 1 96 ? -12.959 9.173 8.489 1.00 97.50 96 ASP A CA 1
ATOM 723 C C . ASP A 1 96 ? -12.272 9.471 7.146 1.00 97.50 96 ASP A C 1
ATOM 725 O O . ASP A 1 96 ? -12.908 9.421 6.088 1.00 97.50 96 ASP A O 1
ATOM 729 N N . ALA A 1 97 ? -10.957 9.725 7.159 1.00 97.50 97 ALA A N 1
ATOM 730 C CA . ALA A 1 97 ? -10.169 9.963 5.947 1.00 97.50 97 ALA A CA 1
ATOM 731 C C . ALA A 1 97 ? -10.142 8.740 5.011 1.00 97.50 97 ALA A C 1
ATOM 733 O O . ALA A 1 97 ? -10.199 8.883 3.784 1.00 97.50 97 ALA A O 1
ATOM 734 N N . LEU A 1 9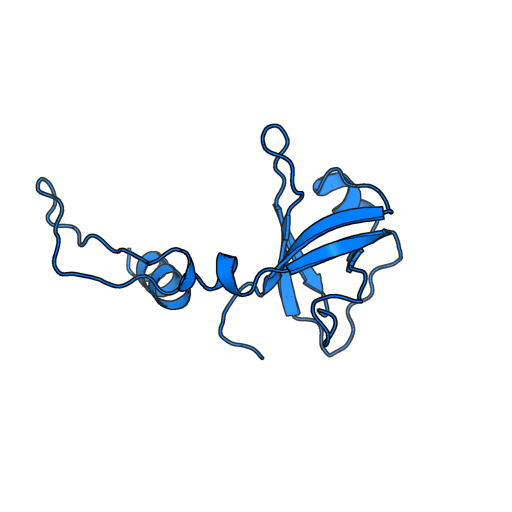8 ? -10.083 7.537 5.589 1.00 97.88 98 LEU A N 1
ATOM 735 C CA . LEU A 1 98 ? -10.148 6.263 4.872 1.00 97.88 98 LEU A CA 1
ATOM 736 C C . LEU A 1 98 ? -11.575 5.848 4.490 1.00 97.88 98 LEU A C 1
ATOM 738 O O . LEU A 1 98 ? -11.737 4.974 3.634 1.00 97.88 98 LEU A O 1
ATOM 742 N N . GLN A 1 99 ? -12.592 6.499 5.060 1.00 98.00 99 GLN A N 1
ATOM 743 C CA . GLN A 1 99 ? -14.010 6.160 4.917 1.00 98.00 99 GLN A CA 1
ATOM 744 C C . GLN A 1 99 ? -14.317 4.723 5.359 1.00 98.00 99 GLN A C 1
ATOM 746 O O . GLN A 1 99 ? -14.984 3.980 4.641 1.00 98.00 99 GLN A O 1
ATOM 751 N N . VAL A 1 100 ? -13.802 4.337 6.527 1.00 97.75 100 VAL A N 1
ATOM 752 C CA . VAL A 1 100 ? -14.001 3.012 7.130 1.00 97.75 100 VAL A CA 1
ATOM 753 C C . VAL A 1 100 ?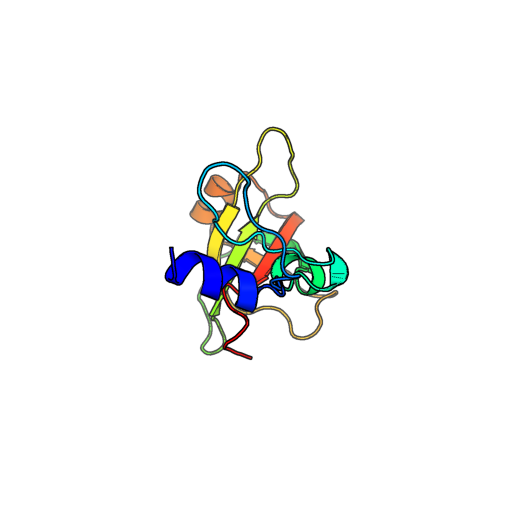 -14.580 3.140 8.533 1.00 97.75 100 VAL A C 1
ATOM 755 O O . VAL A 1 100 ? -14.354 4.135 9.220 1.00 97.75 100 VAL A O 1
ATOM 758 N N . VAL A 1 101 ? -15.307 2.118 8.975 1.00 97.19 101 VAL A N 1
ATOM 759 C CA . VAL A 1 101 ? -15.797 1.997 10.354 1.00 97.19 101 VAL A CA 1
ATOM 760 C C . VAL A 1 101 ? -15.137 0.819 11.075 1.00 97.19 101 VAL A C 1
ATOM 762 O O . VAL A 1 101 ? -14.464 -0.010 10.465 1.00 97.19 101 VAL A O 1
ATOM 765 N N . SER A 1 102 ? -15.309 0.732 12.396 1.00 96.44 102 SER A N 1
ATOM 766 C CA . SER A 1 102 ? -14.815 -0.416 13.169 1.00 96.44 102 SER A CA 1
ATOM 767 C C . SER A 1 102 ? -15.399 -1.728 12.624 1.00 96.44 102 SER A C 1
ATOM 769 O O . SER A 1 102 ? -16.601 -1.817 12.375 1.00 96.44 102 SER A O 1
ATOM 771 N N . GLY A 1 103 ? -14.551 -2.737 12.435 1.00 95.62 103 GLY A N 1
ATOM 772 C CA . GLY A 1 103 ? -14.894 -4.017 11.810 1.00 95.62 103 GLY A CA 1
ATOM 773 C C . GLY A 1 103 ? -14.670 -4.079 10.294 1.00 95.62 103 GLY A C 1
ATOM 774 O O . GLY A 1 103 ? -14.525 -5.185 9.764 1.00 95.62 103 GLY A O 1
ATOM 775 N N . ASP A 1 104 ? -14.565 -2.939 9.600 1.00 97.38 104 ASP A N 1
ATOM 776 C CA . ASP A 1 104 ? -14.159 -2.926 8.191 1.00 97.38 104 ASP A CA 1
ATOM 777 C C . ASP A 1 104 ? -12.720 -3.415 8.036 1.00 97.38 104 ASP A C 1
ATOM 779 O O . ASP A 1 104 ? -11.924 -3.403 8.974 1.00 97.38 104 ASP A O 1
ATOM 783 N N . LYS A 1 105 ? -12.363 -3.838 6.823 1.00 96.94 105 LYS A N 1
ATOM 784 C CA . LYS A 1 105 ? -11.008 -4.289 6.504 1.00 96.94 105 LYS A CA 1
ATOM 785 C C . LYS A 1 105 ? -10.238 -3.221 5.743 1.00 96.94 105 LYS A C 1
ATOM 787 O O . LYS A 1 105 ? -10.766 -2.596 4.825 1.00 96.94 105 LYS A O 1
ATOM 792 N N . VAL A 1 106 ? -8.959 -3.099 6.071 1.00 96.94 106 VAL A N 1
A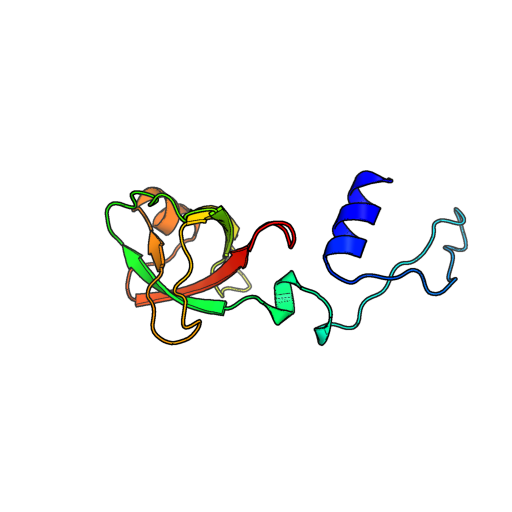TOM 793 C CA . VAL A 1 106 ? -7.995 -2.245 5.370 1.00 96.94 106 VAL A CA 1
ATOM 794 C C . VAL A 1 106 ? -6.816 -3.072 4.886 1.00 96.94 106 VAL A C 1
ATOM 796 O O . VAL A 1 106 ? -6.473 -4.090 5.490 1.00 96.94 106 VAL A O 1
ATOM 799 N N . ARG A 1 107 ? -6.191 -2.641 3.789 1.00 96.81 107 ARG A N 1
ATOM 800 C CA . ARG A 1 107 ? -4.903 -3.167 3.339 1.00 96.81 107 ARG A CA 1
ATOM 801 C C . ARG A 1 107 ? -3.789 -2.314 3.920 1.00 96.81 107 ARG A C 1
ATOM 803 O O . ARG A 1 107 ? -3.845 -1.093 3.824 1.00 96.81 107 ARG A O 1
ATOM 810 N N . VAL A 1 108 ? -2.774 -2.954 4.488 1.00 95.38 108 VAL A N 1
ATOM 811 C CA . VAL A 1 108 ? -1.637 -2.271 5.108 1.00 95.38 108 VAL A CA 1
ATOM 812 C C . VAL A 1 108 ? -0.324 -2.835 4.601 1.00 95.38 108 VAL A C 1
ATOM 814 O O . VAL A 1 108 ? -0.187 -4.048 4.456 1.00 95.38 108 VAL A O 1
ATOM 817 N N . VAL A 1 109 ? 0.653 -1.964 4.361 1.00 94.50 109 VAL A N 1
ATOM 818 C CA . VAL A 1 109 ? 2.035 -2.351 4.066 1.00 94.50 109 VAL A CA 1
ATOM 819 C C . VAL A 1 109 ? 3.017 -1.295 4.565 1.00 94.50 109 VAL A C 1
ATOM 821 O O . VAL A 1 109 ? 2.712 -0.106 4.537 1.00 94.50 109 VAL A O 1
ATOM 824 N N . ALA A 1 110 ? 4.209 -1.705 5.002 1.00 93.06 110 ALA A N 1
ATOM 825 C CA . ALA A 1 110 ? 5.276 -0.771 5.369 1.00 93.06 110 ALA A CA 1
ATOM 826 C C . ALA A 1 110 ? 5.609 0.176 4.196 1.00 93.06 110 ALA A C 1
ATOM 828 O O . ALA A 1 110 ? 5.601 -0.252 3.038 1.00 93.06 110 ALA A O 1
ATOM 829 N N . LEU A 1 111 ? 5.948 1.440 4.464 1.00 92.31 111 LEU A N 1
ATOM 830 C CA . LEU A 1 111 ? 6.282 2.417 3.417 1.00 92.31 111 LEU A CA 1
ATOM 831 C C . LEU A 1 111 ? 7.541 2.028 2.630 1.00 92.31 111 LEU A C 1
ATOM 833 O O . LEU A 1 111 ? 7.611 2.272 1.431 1.00 92.31 111 LEU A O 1
ATOM 837 N N . SER A 1 112 ? 8.531 1.415 3.279 1.00 81.88 112 SER A N 1
ATOM 838 C CA . SER A 1 112 ? 9.769 0.999 2.620 1.00 81.88 112 SER A CA 1
ATOM 839 C C . SER A 1 112 ? 10.210 -0.383 3.085 1.00 81.88 112 SER A C 1
ATOM 841 O O . SER A 1 112 ? 9.909 -0.791 4.204 1.00 81.88 112 SER A O 1
ATOM 843 N N . ALA A 1 113 ? 10.958 -1.093 2.235 1.00 61.03 113 ALA A N 1
ATOM 844 C CA . ALA A 1 113 ? 11.624 -2.345 2.602 1.00 61.03 113 ALA A CA 1
ATOM 845 C C . ALA A 1 113 ? 12.684 -2.158 3.701 1.00 61.03 113 ALA A C 1
ATOM 847 O O . ALA A 1 113 ? 13.100 -3.118 4.342 1.00 61.03 113 ALA A O 1
ATOM 848 N N . ARG A 1 114 ? 13.166 -0.925 3.890 1.00 54.09 114 ARG A N 1
ATOM 849 C CA . ARG A 1 114 ? 14.323 -0.617 4.724 1.00 54.09 114 ARG A CA 1
ATOM 850 C C . ARG A 1 114 ? 13.885 -0.259 6.140 1.00 54.09 114 ARG A C 1
ATOM 852 O O . ARG A 1 114 ? 14.130 0.856 6.572 1.00 54.09 114 ARG A O 1
ATOM 859 N N . GLN A 1 115 ? 13.220 -1.200 6.810 1.00 43.56 115 GLN A N 1
ATOM 860 C CA . GLN A 1 115 ? 13.161 -1.359 8.271 1.00 43.56 115 GLN A CA 1
ATOM 861 C C . GLN A 1 115 ? 12.166 -2.474 8.629 1.00 43.56 115 GLN A C 1
ATOM 863 O O . GLN A 1 115 ? 10.963 -2.245 8.730 1.00 43.56 115 GLN A O 1
ATOM 868 N N . ALA A 1 116 ? 12.708 -3.677 8.807 1.00 40.12 116 ALA A N 1
ATOM 869 C CA . ALA A 1 116 ? 12.325 -4.668 9.809 1.00 40.12 116 ALA A CA 1
ATOM 870 C C . ALA A 1 116 ? 13.584 -5.489 10.122 1.00 40.12 116 ALA A C 1
ATOM 872 O O . ALA A 1 116 ? 14.304 -5.823 9.151 1.00 40.12 116 ALA A O 1
#

Secondary structure (DSSP, 8-state):
-HHHHHHHHHHT-EEEEEE-TTT-PEEEE--GGG-HHHHT-EEEEEEES-----TT-EEEEEEES-STT--EEEEEEPPPSSTTS--EEE-HHHHHHHT--TT-EEEEEES-SS--

pLDDT: mean 89.25, std 10.97, range [40.12, 98.38]

Radius of gyration: 16.82 Å; chains: 1; bounding box: 33×24×50 Å

Foldseek 3Di:
DVVVVVLVVQQAWDFPPDADPPPRHTDIDHDQCSRQLNVVKAKAFADADPDDADPQWAWKWKWAPDDVLTAIDIDTHHADPPSPPDHHYDYPVVCVRRVHDGGGMMIMDGPGPPDD

Sequence (116 aa):
TLPALRMLEGEGFDNLGYVDIFDGGPTIEANIRHIRAISNSVVLPVEIASANPDETAYPCLVSNLCVDKYRCTLITLSLPRAHQDGVIKLDQATADALQVVSGDKVRVVALSARQA